Protein AF-A0A7S1ZBM8-F1 (afdb_monomer_lite)

pLDDT: mean 71.25, std 22.81, range [32.31, 97.19]

Structure (mmCIF, N/CA/C/O backbone):
data_AF-A0A7S1ZBM8-F1
#
_entry.id   AF-A0A7S1ZBM8-F1
#
loop_
_atom_site.group_PDB
_atom_site.id
_atom_site.type_symbol
_atom_site.label_atom_id
_atom_site.label_alt_id
_atom_site.label_comp_id
_atom_site.label_asym_id
_atom_site.label_entity_id
_atom_site.label_seq_id
_atom_site.pdbx_PDB_ins_code
_atom_site.Cartn_x
_atom_site.Cartn_y
_atom_site.Cartn_z
_atom_site.occupancy
_atom_site.B_iso_or_equiv
_atom_site.auth_seq_id
_atom_site.auth_comp_id
_atom_site.auth_asym_id
_atom_site.auth_atom_id
_atom_site.pdbx_PDB_model_num
ATOM 1 N N . ARG A 1 1 ? -16.398 5.138 -20.974 1.00 40.25 1 ARG A N 1
ATOM 2 C CA . ARG A 1 1 ? -16.096 3.691 -20.860 1.00 40.25 1 ARG A CA 1
ATOM 3 C C . ARG A 1 1 ? -16.376 3.268 -19.418 1.00 40.25 1 ARG A C 1
ATOM 5 O O . ARG A 1 1 ? -15.760 3.793 -18.511 1.00 40.25 1 ARG A O 1
ATOM 12 N N . ASN A 1 2 ? -17.430 2.465 -19.265 1.00 33.72 2 ASN A N 1
ATOM 13 C CA . ASN A 1 2 ? -17.867 1.614 -18.148 1.00 33.72 2 ASN A CA 1
ATOM 14 C C . ASN A 1 2 ? -17.398 1.908 -16.696 1.00 33.72 2 ASN A C 1
ATOM 16 O O . ASN A 1 2 ? -16.473 1.285 -16.193 1.00 33.72 2 ASN A O 1
ATOM 20 N N . ILE A 1 3 ? -18.123 2.779 -15.982 1.00 42.00 3 ILE A N 1
ATOM 21 C CA . ILE A 1 3 ? -17.954 3.037 -14.531 1.00 42.00 3 ILE A CA 1
ATOM 22 C C . ILE A 1 3 ? -18.586 1.911 -13.678 1.00 42.00 3 ILE A C 1
ATOM 24 O O . ILE A 1 3 ? -18.218 1.698 -12.527 1.00 42.00 3 ILE A O 1
ATOM 28 N N . ARG A 1 4 ? -19.504 1.122 -14.256 1.00 39.00 4 ARG A N 1
ATOM 29 C CA . ARG A 1 4 ? -20.218 0.040 -13.553 1.00 39.00 4 ARG A CA 1
ATOM 30 C C . ARG A 1 4 ? -19.369 -1.208 -13.314 1.00 39.00 4 ARG A C 1
ATOM 32 O O . ARG A 1 4 ? -19.665 -1.970 -12.401 1.00 39.00 4 ARG A O 1
ATOM 39 N N . SER A 1 5 ? -18.298 -1.399 -14.082 1.00 37.41 5 SER A N 1
ATOM 40 C CA . SER A 1 5 ? -17.426 -2.569 -13.944 1.00 37.41 5 SER A CA 1
ATOM 41 C C . SER A 1 5 ? -16.569 -2.530 -12.675 1.00 37.41 5 SER A C 1
ATOM 43 O O . SER A 1 5 ? -16.269 -3.587 -12.136 1.00 37.41 5 SER A O 1
ATOM 45 N N . GLN A 1 6 ? -16.251 -1.344 -12.139 1.00 40.25 6 GLN A N 1
ATOM 46 C CA . GLN A 1 6 ? -15.457 -1.238 -10.906 1.00 40.25 6 GLN A CA 1
ATOM 47 C C . GLN A 1 6 ? -16.274 -1.439 -9.623 1.00 40.25 6 GLN A C 1
ATOM 49 O O . GLN A 1 6 ? -15.705 -1.734 -8.579 1.00 40.25 6 GLN A O 1
ATOM 54 N N . GLN A 1 7 ? -17.607 -1.335 -9.679 1.00 37.84 7 GLN A N 1
ATOM 55 C CA . GLN A 1 7 ? -18.449 -1.646 -8.518 1.00 37.84 7 GLN A CA 1
ATOM 56 C C . GLN A 1 7 ? -18.647 -3.158 -8.332 1.00 37.84 7 GLN A C 1
ATOM 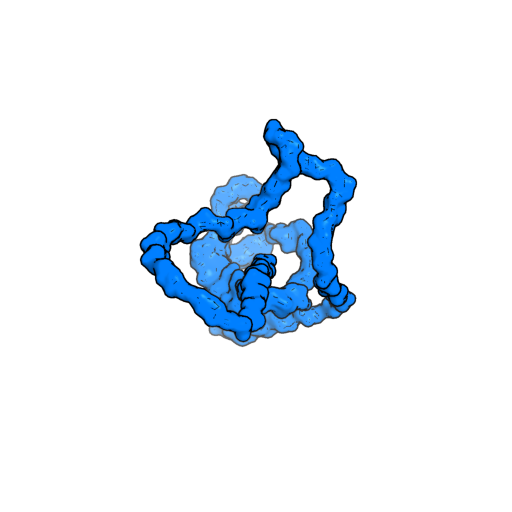58 O O . GLN A 1 7 ? -18.780 -3.617 -7.199 1.00 37.84 7 GLN A O 1
ATOM 63 N N . ILE A 1 8 ? -18.615 -3.947 -9.410 1.00 40.06 8 ILE A N 1
ATOM 64 C CA . ILE A 1 8 ? -18.881 -5.395 -9.345 1.00 40.06 8 ILE A CA 1
ATOM 65 C C . ILE A 1 8 ? -17.719 -6.153 -8.678 1.00 40.06 8 ILE A C 1
ATOM 67 O O . ILE A 1 8 ? -17.947 -7.125 -7.964 1.00 40.06 8 ILE A O 1
ATOM 71 N N . GLU A 1 9 ? -16.489 -5.649 -8.790 1.00 39.44 9 GLU A N 1
ATOM 72 C CA . GLU A 1 9 ? -15.304 -6.256 -8.165 1.00 39.44 9 GLU A CA 1
ATOM 73 C C . GLU A 1 9 ? -15.275 -6.103 -6.630 1.00 39.44 9 GLU A C 1
ATOM 75 O O . GLU A 1 9 ? -14.598 -6.854 -5.930 1.00 39.44 9 GLU A O 1
ATOM 80 N N . THR A 1 10 ? -16.057 -5.168 -6.078 1.00 44.53 10 THR A N 1
ATOM 81 C CA . THR A 1 10 ? -16.043 -4.859 -4.637 1.00 44.53 10 THR A CA 1
ATOM 82 C C . THR A 1 10 ? -16.886 -5.807 -3.777 1.00 44.53 10 THR A C 1
ATOM 84 O O . THR A 1 10 ? -16.717 -5.830 -2.557 1.00 44.53 10 THR A O 1
ATOM 87 N N . LEU A 1 11 ? -17.776 -6.610 -4.377 1.00 38.16 11 LEU A N 1
ATOM 88 C CA . LEU A 1 11 ? -18.693 -7.492 -3.636 1.00 38.16 11 LEU A CA 1
ATOM 89 C C . LEU A 1 11 ? -18.263 -8.968 -3.592 1.00 38.16 11 LEU A C 1
ATOM 91 O O . LEU A 1 11 ? -18.697 -9.694 -2.697 1.00 38.16 11 LEU A O 1
ATOM 95 N N . GLU A 1 12 ? -17.384 -9.418 -4.489 1.00 38.22 12 GLU A N 1
ATOM 96 C CA . GLU A 1 12 ? -16.974 -10.832 -4.585 1.00 38.22 12 GLU A CA 1
ATOM 97 C C . GLU A 1 12 ? -15.821 -11.219 -3.633 1.00 38.22 12 GLU A C 1
ATOM 99 O O . GLU A 1 12 ? -15.630 -12.400 -3.351 1.00 38.22 12 GLU A O 1
ATOM 104 N N . MET A 1 13 ? -15.097 -10.266 -3.026 1.00 39.00 13 MET A N 1
ATOM 105 C CA . MET A 1 13 ? -14.024 -10.589 -2.060 1.00 39.00 13 MET A CA 1
ATOM 106 C C . MET A 1 13 ? -14.524 -11.044 -0.671 1.00 39.00 13 MET A C 1
ATOM 108 O O . MET A 1 13 ? -13.717 -11.425 0.174 1.00 39.00 13 MET A O 1
ATOM 112 N N . ILE A 1 14 ? -15.838 -11.040 -0.408 1.00 44.59 14 ILE A N 1
ATOM 113 C CA . ILE A 1 14 ? -16.412 -11.201 0.947 1.00 44.59 14 ILE A CA 1
ATOM 114 C C . ILE A 1 14 ? -17.200 -12.513 1.084 1.00 44.59 14 ILE A C 1
ATOM 116 O O . ILE A 1 14 ? -18.287 -12.574 1.661 1.00 44.59 14 ILE A O 1
ATOM 120 N N . ARG A 1 15 ? -16.666 -13.619 0.564 1.00 46.91 15 ARG A N 1
ATOM 121 C CA . ARG A 1 15 ? -17.220 -14.949 0.849 1.00 46.91 15 ARG A CA 1
ATOM 122 C C . ARG A 1 15 ? -16.123 -15.932 1.217 1.00 46.91 15 ARG A C 1
ATOM 124 O O . ARG A 1 15 ? -15.537 -16.567 0.351 1.00 46.91 15 ARG A O 1
ATOM 131 N N . ARG A 1 16 ? -15.954 -16.137 2.527 1.00 42.66 16 ARG A N 1
ATOM 132 C CA . ARG A 1 16 ? -16.158 -17.433 3.207 1.00 42.66 16 ARG A CA 1
ATOM 133 C C . ARG A 1 16 ? -15.885 -17.282 4.707 1.00 42.66 16 ARG A C 1
ATOM 135 O O . ARG A 1 16 ? -14.848 -16.788 5.127 1.00 42.66 16 ARG A O 1
ATOM 142 N N . ARG A 1 17 ? -16.889 -17.686 5.490 1.00 42.53 17 ARG A N 1
ATOM 143 C CA . ARG A 1 17 ? -16.932 -17.717 6.959 1.00 42.53 17 ARG A CA 1
ATOM 144 C C . ARG A 1 17 ? -15.781 -18.536 7.550 1.00 42.53 17 ARG A C 1
ATOM 146 O O . ARG A 1 17 ? -15.602 -19.675 7.138 1.00 42.53 17 ARG A O 1
ATOM 153 N N . THR A 1 18 ? -15.229 -18.053 8.659 1.00 39.56 18 THR A N 1
ATOM 154 C CA . THR A 1 18 ? -15.148 -18.824 9.911 1.00 39.56 18 THR A CA 1
ATOM 155 C C . THR A 1 18 ? -15.491 -17.895 11.077 1.00 39.56 18 THR A C 1
ATOM 157 O O . THR A 1 18 ? -15.139 -16.719 11.097 1.00 39.56 18 THR A O 1
ATOM 160 N N . SER A 1 19 ? -16.295 -18.397 12.005 1.00 40.78 19 SER A N 1
ATOM 161 C CA . SER A 1 19 ? -16.792 -17.681 13.177 1.00 40.78 19 SER A CA 1
ATOM 162 C C . SER A 1 19 ? -15.825 -17.839 14.346 1.00 40.78 19 SER A C 1
ATOM 164 O O . SER A 1 19 ? -15.616 -18.960 14.797 1.00 40.78 19 SER A O 1
ATOM 166 N N . PHE A 1 20 ? -15.318 -16.729 14.884 1.00 36.50 20 PHE A N 1
ATOM 167 C CA . PHE A 1 20 ? -14.751 -16.678 16.231 1.00 36.50 20 PHE A CA 1
ATOM 168 C C . PHE A 1 20 ? -15.327 -15.471 16.972 1.00 36.50 20 PHE A C 1
ATOM 170 O O . PHE A 1 20 ? -15.165 -14.323 16.563 1.00 36.50 20 PHE A O 1
ATOM 177 N N . THR A 1 21 ? -16.054 -15.743 18.052 1.00 38.72 21 THR A N 1
ATOM 178 C CA . THR A 1 21 ? -16.521 -14.742 19.010 1.00 38.72 21 THR A CA 1
ATOM 179 C C . THR A 1 21 ? -15.393 -14.462 19.998 1.00 38.72 21 THR A C 1
ATOM 181 O O . THR A 1 21 ? -15.035 -15.337 20.783 1.00 38.72 21 THR A O 1
ATOM 184 N N . CYS A 1 22 ? -14.831 -13.255 19.980 1.00 33.88 22 CYS A N 1
ATOM 185 C CA . CYS A 1 22 ? -13.862 -12.823 20.985 1.00 33.88 22 CYS A CA 1
ATOM 186 C C . CYS A 1 22 ? -14.614 -12.151 22.139 1.00 33.88 22 CYS A C 1
ATOM 188 O O . CYS A 1 22 ? -15.076 -11.017 22.015 1.00 33.88 22 CYS A O 1
ATOM 190 N N . SER A 1 23 ? -14.755 -12.852 23.263 1.00 34.31 23 SER A N 1
ATOM 191 C CA . SER A 1 23 ? -15.254 -12.275 24.509 1.00 34.31 23 SER A CA 1
ATOM 192 C C . SER A 1 23 ? -14.231 -11.284 25.065 1.00 34.31 23 SER A C 1
ATOM 194 O O . SER A 1 23 ? -13.074 -11.633 25.308 1.00 34.31 23 SER A O 1
ATOM 196 N N . MET A 1 24 ? -14.657 -10.040 25.276 1.00 37.78 24 MET A N 1
ATOM 197 C CA . MET A 1 24 ? -13.867 -9.001 25.933 1.00 37.78 24 MET A CA 1
ATOM 198 C C . MET A 1 24 ? -13.765 -9.294 27.434 1.00 37.78 24 MET A C 1
ATOM 200 O O . MET A 1 24 ? -14.567 -8.811 28.229 1.00 37.78 24 MET A O 1
ATOM 204 N N . SER A 1 25 ? -12.777 -10.095 27.827 1.00 38.81 25 SER A N 1
ATOM 205 C CA . SER A 1 25 ? -12.415 -10.265 29.235 1.00 38.81 25 SER A CA 1
ATOM 206 C C . SER A 1 25 ? -11.546 -9.088 29.680 1.00 38.81 25 SER A C 1
ATOM 208 O O . SER A 1 25 ? -10.509 -8.803 29.077 1.00 38.81 25 SER A O 1
ATOM 210 N N . SER A 1 26 ? -11.973 -8.401 30.741 1.00 43.03 26 SER A N 1
ATOM 211 C CA . SER A 1 26 ? -11.219 -7.351 31.430 1.00 43.03 26 SER A CA 1
ATOM 212 C C . SER A 1 26 ? -9.802 -7.832 31.746 1.00 43.03 26 SER A C 1
ATOM 214 O O . SER A 1 26 ? -9.606 -8.719 32.575 1.00 43.03 26 SER A O 1
ATOM 216 N N . ARG A 1 27 ? -8.807 -7.261 31.063 1.00 46.72 27 ARG A N 1
ATOM 217 C CA . ARG A 1 27 ? -7.397 -7.609 31.246 1.00 46.72 27 ARG A CA 1
ATOM 218 C C . ARG A 1 27 ? -6.913 -7.096 32.604 1.00 46.72 27 ARG A C 1
ATOM 220 O O . ARG A 1 27 ? -6.563 -5.926 32.733 1.00 46.72 27 ARG A O 1
ATOM 227 N N . SER A 1 28 ? -6.853 -7.976 33.601 1.00 50.84 28 SER A N 1
ATOM 228 C CA . SER A 1 28 ? -5.773 -7.881 34.585 1.00 50.84 28 SER A CA 1
ATOM 229 C C . SER A 1 28 ? -4.457 -8.077 33.828 1.00 50.84 28 SER A C 1
ATOM 231 O O . SER A 1 28 ? -4.397 -8.899 32.910 1.00 50.84 28 SER A O 1
ATOM 233 N N . SER A 1 29 ? -3.437 -7.277 34.139 1.00 60.59 29 SER A N 1
ATOM 234 C CA . SER A 1 29 ? -2.110 -7.386 33.525 1.00 60.59 29 SER A CA 1
ATOM 235 C C . SER A 1 29 ? -1.608 -8.827 33.664 1.00 60.59 29 SER A C 1
ATOM 237 O O . SER A 1 29 ? -1.342 -9.279 34.771 1.00 60.59 29 SER A O 1
ATOM 239 N N . ALA A 1 30 ? -1.496 -9.556 32.551 1.00 54.88 30 ALA A N 1
ATOM 240 C CA . ALA A 1 30 ? -1.069 -10.960 32.518 1.00 54.88 30 ALA A CA 1
ATOM 241 C C . ALA A 1 30 ? 0.451 -11.139 32.722 1.00 54.88 30 ALA A C 1
ATOM 243 O O . ALA A 1 30 ? 0.999 -12.207 32.461 1.00 54.88 30 ALA A O 1
ATOM 244 N N . TYR A 1 31 ? 1.154 -10.085 33.142 1.00 71.75 31 TYR A N 1
ATOM 245 C CA . TYR A 1 31 ? 2.584 -10.132 33.399 1.00 71.75 31 TYR A CA 1
ATOM 246 C C . TYR A 1 31 ? 2.841 -10.779 34.765 1.00 71.75 31 TYR A C 1
ATOM 248 O O . TYR A 1 31 ? 2.622 -10.159 35.801 1.00 71.75 31 TYR A O 1
ATOM 256 N N . ALA A 1 32 ? 3.302 -12.031 34.751 1.00 76.31 32 ALA A N 1
ATOM 257 C CA . ALA A 1 32 ? 3.668 -12.803 35.943 1.00 76.31 32 ALA A CA 1
ATOM 258 C C . ALA A 1 32 ? 5.148 -12.630 36.357 1.00 76.31 32 ALA A C 1
ATOM 260 O O . ALA A 1 32 ? 5.663 -13.402 37.160 1.00 76.31 32 ALA A O 1
ATOM 261 N N . GLY A 1 33 ? 5.852 -11.657 35.769 1.00 78.00 33 GLY A N 1
ATOM 262 C CA . GLY A 1 33 ? 7.247 -11.357 36.089 1.00 78.00 33 GLY A CA 1
ATOM 263 C C . GLY A 1 33 ? 7.401 -10.371 37.256 1.00 78.00 33 GLY A C 1
ATOM 264 O O . GLY A 1 33 ? 6.414 -9.796 37.720 1.00 78.00 33 GLY A O 1
ATOM 265 N N . PRO A 1 34 ? 8.640 -10.135 37.721 1.00 79.88 34 PRO A N 1
ATOM 266 C CA . PRO A 1 34 ? 8.916 -9.192 38.800 1.00 79.88 34 PRO A CA 1
ATOM 267 C C . PRO A 1 34 ? 8.503 -7.770 38.408 1.00 79.88 34 PRO A C 1
ATOM 269 O O . PRO A 1 34 ? 8.743 -7.329 37.281 1.00 79.88 34 PRO A O 1
ATOM 272 N N . THR A 1 35 ? 7.879 -7.053 39.343 1.00 82.00 35 THR A N 1
ATOM 273 C CA . THR A 1 35 ? 7.405 -5.681 39.140 1.00 82.00 35 THR A CA 1
ATOM 274 C C . THR A 1 35 ? 8.574 -4.775 38.748 1.00 82.00 35 THR A C 1
ATOM 276 O O . THR A 1 35 ? 9.532 -4.679 39.516 1.00 82.00 35 THR A O 1
ATOM 279 N N . PRO A 1 36 ? 8.530 -4.098 37.586 1.00 82.69 36 PRO A N 1
ATOM 280 C CA . PRO A 1 36 ? 9.620 -3.223 37.185 1.00 82.69 36 PRO A CA 1
ATOM 281 C C . PRO A 1 36 ? 9.705 -2.028 38.142 1.00 82.69 36 PRO A C 1
ATOM 283 O O . PRO A 1 36 ? 8.707 -1.341 38.384 1.00 82.69 36 PRO A O 1
ATOM 286 N N . LEU A 1 37 ? 10.897 -1.801 38.692 1.00 88.00 37 LEU A N 1
ATOM 287 C CA . LEU A 1 37 ? 11.191 -0.712 39.622 1.00 88.00 37 LEU A CA 1
ATOM 288 C C . LEU A 1 37 ? 11.872 0.449 38.887 1.00 88.00 37 LEU A C 1
ATOM 290 O O . LEU A 1 37 ? 12.626 0.238 37.935 1.00 88.00 37 LEU A O 1
ATOM 294 N N . GLY A 1 38 ? 11.585 1.674 39.315 1.00 83.19 38 GLY A N 1
ATOM 295 C CA . GLY A 1 38 ? 12.302 2.877 38.915 1.00 83.19 38 GLY A CA 1
ATOM 296 C C . GLY A 1 38 ? 13.638 3.022 39.643 1.00 83.19 38 GLY A C 1
ATOM 297 O O . GLY A 1 38 ? 14.005 2.209 40.491 1.00 83.19 38 GLY A O 1
ATOM 298 N N . LEU A 1 39 ? 14.372 4.088 39.316 1.00 84.56 39 LEU A N 1
ATOM 299 C CA . LEU A 1 39 ? 15.657 4.425 39.951 1.00 84.56 39 LEU A CA 1
ATOM 300 C C . LEU A 1 39 ? 15.522 4.729 41.452 1.00 84.56 39 LEU A C 1
ATOM 302 O O . LEU A 1 39 ? 16.478 4.599 42.206 1.00 84.56 39 LEU A O 1
ATOM 306 N N . ASP A 1 40 ? 14.325 5.115 41.875 1.00 87.81 40 ASP A N 1
ATOM 307 C CA . ASP A 1 40 ? 13.902 5.326 43.256 1.00 87.81 40 ASP A CA 1
ATOM 308 C C . ASP A 1 40 ? 13.548 4.018 43.990 1.00 87.81 40 ASP A C 1
ATOM 310 O O . ASP A 1 40 ? 13.162 4.049 45.156 1.00 87.81 40 ASP A O 1
ATOM 314 N N . GLY A 1 41 ? 13.656 2.862 43.323 1.00 85.50 41 GLY A N 1
ATOM 315 C CA . GLY A 1 41 ? 13.283 1.561 43.880 1.00 85.50 41 GLY A CA 1
ATOM 316 C C . GLY A 1 41 ? 11.771 1.355 44.008 1.00 85.50 41 GLY A C 1
ATOM 317 O O . GLY A 1 41 ? 11.337 0.340 44.552 1.00 85.50 41 GLY A O 1
ATOM 318 N N . LEU A 1 42 ? 10.955 2.286 43.504 1.00 83.94 42 LEU A N 1
ATOM 319 C CA . LEU A 1 42 ? 9.498 2.196 43.543 1.00 83.94 42 LEU A CA 1
ATOM 320 C C . LEU A 1 42 ? 8.951 1.595 42.241 1.00 83.94 42 LEU A C 1
ATOM 322 O O . LEU A 1 42 ? 9.548 1.780 41.182 1.00 83.94 42 LEU A O 1
ATOM 326 N N . PRO A 1 43 ? 7.802 0.896 42.267 1.00 85.81 43 PRO A N 1
ATOM 327 C CA . PRO A 1 43 ? 7.170 0.390 41.053 1.00 85.81 43 PRO A CA 1
ATOM 328 C C . PRO A 1 43 ? 6.952 1.491 40.011 1.00 85.81 43 PRO A C 1
ATOM 330 O O . PRO A 1 43 ? 6.365 2.536 40.317 1.00 85.81 43 PRO A O 1
ATOM 333 N N . LEU A 1 44 ? 7.371 1.241 38.767 1.00 83.19 44 LEU A N 1
ATOM 334 C CA . LEU A 1 44 ? 7.154 2.178 37.667 1.00 83.19 44 LEU A CA 1
ATOM 335 C C . LEU A 1 44 ? 5.656 2.461 37.509 1.00 83.19 44 LEU A C 1
ATOM 337 O O . LEU A 1 44 ? 4.844 1.566 37.255 1.00 83.19 44 LEU A O 1
ATOM 341 N N . ARG A 1 45 ? 5.276 3.735 37.630 1.00 70.75 45 ARG A N 1
ATOM 342 C CA . ARG A 1 45 ? 3.908 4.168 37.336 1.00 70.75 45 ARG A CA 1
ATOM 343 C C . ARG A 1 45 ? 3.661 4.045 35.840 1.00 70.75 45 ARG A C 1
ATOM 345 O O . ARG A 1 45 ? 4.430 4.557 35.033 1.00 70.75 45 ARG A O 1
ATOM 352 N N . SER A 1 46 ? 2.553 3.409 35.464 1.00 68.44 46 SER A N 1
ATOM 353 C CA . SER A 1 46 ? 2.154 3.369 34.057 1.00 68.44 46 SER A CA 1
ATOM 354 C C . SER A 1 46 ? 1.945 4.795 33.532 1.00 68.44 46 SER A C 1
ATOM 356 O O . SER A 1 46 ? 1.189 5.581 34.112 1.00 68.44 46 SER A O 1
ATOM 358 N N . CYS A 1 47 ? 2.578 5.119 32.406 1.00 62.47 47 CYS A N 1
ATOM 359 C CA . CYS A 1 47 ? 2.401 6.389 31.695 1.00 62.47 47 CYS A CA 1
ATOM 360 C C . CYS A 1 47 ? 0.953 6.613 31.216 1.00 62.47 47 CYS A C 1
ATOM 362 O O . CYS A 1 47 ? 0.552 7.738 30.935 1.00 62.47 47 CYS A O 1
ATOM 364 N N . LEU A 1 48 ? 0.140 5.554 31.193 1.00 59.09 48 LEU A N 1
ATOM 365 C CA . LEU A 1 48 ? -1.286 5.602 30.874 1.00 59.09 48 LEU A CA 1
ATOM 366 C C . LEU A 1 48 ? -2.151 6.121 32.039 1.00 59.09 48 LEU A C 1
ATOM 368 O O . LEU A 1 48 ? -3.302 6.486 31.822 1.00 59.09 48 LEU A O 1
ATOM 372 N N . SER A 1 49 ? -1.620 6.189 33.266 1.00 56.12 49 SER A N 1
ATOM 373 C CA . SER A 1 49 ? -2.398 6.555 34.463 1.00 56.12 49 SER A CA 1
ATOM 374 C C . SER A 1 49 ? -2.437 8.055 34.793 1.00 56.12 49 SER A C 1
ATOM 376 O O . SER A 1 49 ? -3.206 8.465 35.662 1.00 56.12 49 SER A O 1
ATOM 378 N N . SER A 1 50 ? -1.647 8.897 34.120 1.00 50.59 50 SER A N 1
ATOM 379 C CA . SER A 1 50 ? -1.366 10.271 34.569 1.00 50.59 50 SER A CA 1
ATOM 380 C C . SER A 1 50 ? -1.774 11.373 33.583 1.00 50.59 50 SER A C 1
ATOM 382 O O . SER A 1 50 ? -1.011 12.304 33.352 1.00 50.59 50 SER A O 1
ATOM 384 N N . PHE A 1 51 ? -2.998 11.330 33.043 1.00 47.22 51 PHE A N 1
ATOM 385 C CA . PHE A 1 51 ? -3.562 12.456 32.268 1.00 47.22 51 PHE A CA 1
ATOM 386 C C . PHE A 1 51 ? -4.527 13.358 33.062 1.00 47.22 51 PHE A C 1
ATOM 388 O O . PHE A 1 51 ? -5.441 13.961 32.506 1.00 47.22 51 PHE A O 1
ATOM 395 N N . GLN A 1 52 ? -4.349 13.482 34.379 1.00 52.97 52 GLN A N 1
ATOM 396 C CA . GLN A 1 52 ? -5.085 14.465 35.180 1.00 52.97 52 GLN A CA 1
ATOM 397 C C . GLN A 1 52 ? -4.166 15.149 36.189 1.00 52.97 52 GLN A C 1
ATOM 399 O O . GLN A 1 52 ? -3.933 14.614 37.268 1.00 52.97 52 GLN A O 1
ATOM 404 N N . ARG A 1 53 ? -3.693 16.354 35.839 1.00 47.91 53 ARG A N 1
ATOM 405 C CA . ARG A 1 53 ? -3.728 17.564 36.691 1.00 47.91 53 ARG A CA 1
ATOM 406 C C . ARG A 1 53 ? -2.975 18.724 36.029 1.00 47.91 53 ARG A C 1
ATOM 408 O O . ARG A 1 53 ? -1.802 18.947 36.291 1.00 47.91 53 ARG A O 1
ATOM 415 N N . ARG A 1 54 ? -3.699 19.524 35.243 1.00 44.00 54 ARG A N 1
ATOM 416 C CA . ARG A 1 54 ? -3.528 20.986 35.206 1.00 44.00 54 ARG A CA 1
ATOM 417 C C . ARG A 1 54 ? -4.903 21.632 35.031 1.00 44.00 54 ARG A C 1
ATOM 419 O O . ARG A 1 54 ? -5.368 21.845 33.920 1.00 44.00 54 ARG A O 1
ATOM 426 N N . ARG A 1 55 ? -5.571 21.909 36.150 1.00 38.78 55 ARG A N 1
ATOM 427 C CA . ARG A 1 55 ? -6.553 22.993 36.248 1.00 38.78 55 ARG A CA 1
ATOM 428 C C . ARG A 1 55 ? -6.135 23.827 37.450 1.00 38.78 55 ARG A C 1
ATOM 430 O O . ARG A 1 55 ? -6.089 23.316 38.563 1.00 38.78 55 ARG A O 1
ATOM 437 N N . SER A 1 56 ? -5.714 25.048 37.161 1.00 43.66 56 SER A N 1
ATOM 438 C CA . SER A 1 56 ? -5.268 26.050 38.119 1.00 43.66 56 SER A CA 1
ATOM 439 C C . SER A 1 56 ? -6.402 26.405 39.086 1.00 43.66 56 SER A C 1
ATOM 441 O O . SER A 1 56 ? -7.550 26.533 38.664 1.00 43.66 56 SER A O 1
ATOM 443 N N . ASN A 1 57 ? -6.068 26.548 40.370 1.00 39.84 57 ASN A N 1
ATOM 444 C CA . ASN A 1 57 ? -6.950 27.055 41.420 1.00 39.84 57 ASN A CA 1
ATOM 445 C C . ASN A 1 57 ? -7.378 28.494 41.095 1.00 39.84 57 ASN A C 1
ATOM 447 O O . ASN A 1 57 ? -6.521 29.367 40.982 1.00 39.84 57 ASN A O 1
ATOM 451 N N . SER A 1 58 ? -8.682 28.760 41.034 1.00 42.91 58 SER A N 1
ATOM 452 C CA . SER A 1 58 ? -9.221 30.087 41.333 1.00 42.91 58 SER A CA 1
ATOM 453 C C . SER A 1 58 ? -9.774 30.042 42.752 1.00 42.91 58 SER A C 1
ATOM 455 O O . SER A 1 58 ? -10.795 29.406 43.015 1.00 42.91 58 SER A O 1
ATOM 457 N N . SER A 1 59 ? -9.049 30.670 43.670 1.00 48.41 59 SER A N 1
ATOM 458 C CA . SER A 1 59 ? -9.473 30.898 45.043 1.00 48.41 59 SER A CA 1
ATOM 459 C C . SER A 1 59 ? -10.716 31.787 45.052 1.00 48.41 59 SER A C 1
ATOM 461 O O . SER A 1 59 ? -10.656 32.925 44.597 1.00 48.41 59 SER A O 1
ATOM 463 N N . PHE A 1 60 ? -11.818 31.297 45.607 1.00 32.31 60 PHE A N 1
ATOM 464 C CA . PHE A 1 60 ? -12.841 32.164 46.178 1.00 32.31 60 PHE A CA 1
ATOM 465 C C . PHE A 1 60 ? -13.326 31.544 47.485 1.00 32.31 60 PHE A C 1
ATOM 467 O O . PHE A 1 60 ? -13.810 30.414 47.526 1.00 32.31 60 PHE A O 1
ATOM 474 N N . SER A 1 61 ? -13.097 32.284 48.560 1.00 41.22 61 SER A N 1
ATOM 475 C CA . SER A 1 61 ? -13.511 32.000 49.924 1.00 41.22 61 SER A CA 1
ATOM 476 C C . SER A 1 61 ? -14.873 32.628 50.196 1.00 41.22 61 SER A C 1
ATOM 478 O O . SER A 1 61 ? -15.033 33.825 49.967 1.00 41.22 61 SER A O 1
ATOM 480 N N . SER A 1 62 ? -15.786 31.894 50.824 1.00 34.09 62 SER A N 1
ATOM 481 C CA . SER A 1 62 ? -16.779 32.510 51.707 1.00 34.09 62 SER A CA 1
ATOM 482 C C . SER A 1 62 ? -17.243 31.520 52.774 1.00 34.09 62 SER A C 1
ATOM 484 O O . SER A 1 62 ? -17.466 30.343 52.500 1.00 34.09 62 SER A O 1
ATOM 486 N N . LEU A 1 63 ? -17.311 32.035 53.998 1.00 40.00 63 LEU A N 1
ATOM 487 C CA . LEU A 1 63 ? -17.572 31.361 55.265 1.00 40.00 63 LEU A CA 1
ATOM 488 C C . LEU A 1 63 ? -19.063 31.049 55.506 1.00 40.00 63 LEU A C 1
ATOM 490 O O . LEU A 1 63 ? -19.926 31.776 55.032 1.00 40.00 63 LEU A O 1
ATOM 494 N N . ALA A 1 64 ? -19.268 30.053 56.381 1.00 37.59 64 ALA A N 1
ATOM 495 C CA . ALA A 1 64 ? -20.366 29.847 57.342 1.00 37.59 64 ALA A CA 1
ATOM 496 C C . ALA A 1 64 ? -21.793 29.535 56.833 1.00 37.59 64 ALA A C 1
ATOM 498 O O . ALA A 1 64 ? -22.436 30.357 56.197 1.00 37.59 64 ALA A O 1
ATOM 499 N N . SER A 1 65 ? -22.370 28.404 57.265 1.00 34.03 6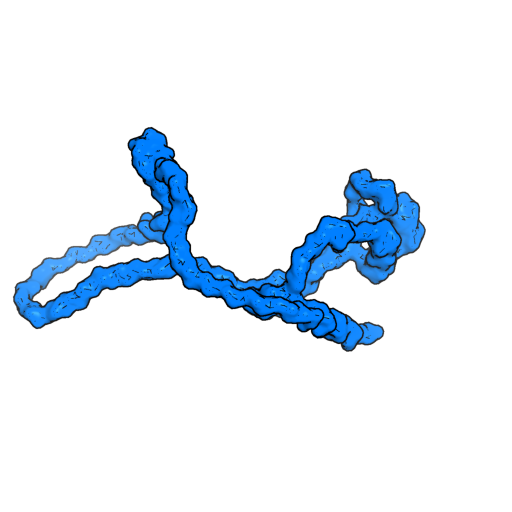5 SER A N 1
ATOM 500 C CA . SER A 1 65 ? -23.242 28.340 58.457 1.00 34.03 65 SER A CA 1
ATOM 501 C C . SER A 1 65 ? -23.779 26.914 58.695 1.00 34.03 65 SER A C 1
ATOM 503 O O . SER A 1 65 ? -23.667 26.037 57.843 1.00 34.03 65 SER A O 1
ATOM 505 N N . SER A 1 66 ? -24.287 26.719 59.906 1.00 41.88 66 SER A N 1
ATOM 506 C CA . SER A 1 66 ? -24.628 25.500 60.641 1.00 41.88 66 SER A CA 1
ATOM 507 C C . SER A 1 66 ? -25.803 24.664 60.112 1.00 41.88 66 SER A C 1
ATOM 509 O O . SER A 1 66 ? -26.695 25.194 59.467 1.00 41.88 66 SER A O 1
ATOM 511 N N . ALA A 1 67 ? -25.778 23.385 60.524 1.00 48.59 67 ALA A N 1
ATOM 512 C CA . ALA A 1 67 ? -26.877 22.436 60.760 1.00 48.59 67 ALA A CA 1
ATOM 513 C C . ALA A 1 67 ? -28.011 22.349 59.722 1.00 48.59 67 ALA A C 1
ATOM 515 O O . ALA A 1 67 ? -28.799 23.267 59.570 1.00 48.59 67 ALA A O 1
ATOM 516 N N . GLU A 1 68 ? -28.125 21.197 59.061 1.00 35.44 68 GLU A N 1
ATOM 517 C CA . GLU A 1 68 ? -29.267 20.274 59.152 1.00 35.44 68 GLU A CA 1
ATOM 518 C C . GLU A 1 68 ? -29.020 19.081 58.206 1.00 35.44 68 GLU A C 1
ATOM 520 O O . GLU A 1 68 ? -28.193 19.110 57.292 1.00 35.44 68 GLU A O 1
ATOM 525 N N . HIS A 1 69 ? -29.698 17.989 58.522 1.00 48.44 69 HIS A N 1
ATOM 526 C CA . HIS A 1 69 ? -29.550 16.646 57.986 1.00 48.44 69 HIS A CA 1
ATOM 527 C C . HIS A 1 69 ? -29.975 16.533 56.512 1.00 48.44 69 HIS A C 1
ATOM 529 O O . HIS A 1 69 ? -31.158 16.451 56.224 1.00 48.44 69 HIS A O 1
ATOM 535 N N . GLU A 1 70 ? -29.031 16.409 55.581 1.00 38.47 70 GLU A N 1
ATOM 536 C CA . GLU A 1 70 ? -29.319 15.911 54.234 1.00 38.47 70 GLU A CA 1
ATOM 537 C C . GLU A 1 70 ? -28.211 14.945 53.829 1.00 38.47 70 GLU A C 1
ATOM 539 O O . GLU A 1 70 ? -27.015 15.225 53.946 1.00 38.47 70 GLU A O 1
ATOM 544 N N . LYS A 1 71 ? -28.648 13.758 53.415 1.00 41.91 71 LYS A N 1
ATOM 545 C CA . LYS A 1 71 ? -27.854 12.617 52.977 1.00 41.91 71 LYS A CA 1
ATOM 546 C C . LYS A 1 71 ? -26.867 13.100 51.920 1.00 41.91 71 LYS A C 1
ATOM 548 O O . LYS A 1 71 ? -27.222 13.221 50.753 1.00 41.91 71 LYS A O 1
ATOM 553 N N . GLY A 1 72 ? -25.646 13.407 52.356 1.00 34.78 72 GLY A N 1
ATOM 554 C CA . GLY A 1 72 ? -24.580 13.846 51.476 1.00 34.78 72 GLY A CA 1
ATOM 555 C C . GLY A 1 72 ? -24.439 12.805 50.387 1.00 34.78 72 GLY A C 1
ATOM 556 O O . GLY A 1 72 ? -24.019 11.679 50.666 1.00 34.78 72 GLY A O 1
ATOM 557 N N . ASP A 1 73 ? -24.838 13.176 49.170 1.00 43.44 73 ASP A N 1
ATOM 558 C CA . ASP A 1 73 ? -24.475 12.443 47.976 1.00 43.44 73 ASP A CA 1
ATOM 559 C C . ASP A 1 73 ? -22.982 12.216 48.105 1.00 43.44 73 ASP A C 1
ATOM 561 O O . ASP A 1 73 ? -22.177 13.156 48.089 1.00 43.44 73 ASP A O 1
ATOM 565 N N . CYS A 1 74 ? -22.616 10.955 48.345 1.00 44.56 74 CYS A N 1
ATOM 566 C CA . CYS A 1 74 ? -21.231 10.584 48.350 1.00 44.56 74 CYS A CA 1
ATOM 567 C C . CYS A 1 74 ? -20.744 11.045 46.986 1.00 44.56 74 CYS A C 1
ATOM 569 O O . CYS A 1 74 ? -21.205 10.562 45.947 1.00 44.56 74 CYS A O 1
ATOM 571 N N . CYS A 1 75 ? -19.840 12.018 46.980 1.00 47.31 75 CYS A N 1
ATOM 572 C CA . CYS A 1 75 ? -19.062 12.366 45.812 1.00 47.31 75 CYS A CA 1
ATOM 573 C C . CYS A 1 75 ? -18.127 11.176 45.557 1.00 47.31 75 CYS A C 1
ATOM 575 O O . CYS A 1 75 ? -16.903 11.259 45.655 1.00 47.31 75 CYS A O 1
ATOM 577 N N . CYS A 1 76 ? -18.714 10.009 45.273 1.00 41.75 76 CYS A N 1
ATOM 578 C CA . CYS A 1 76 ? -18.095 8.945 44.545 1.00 41.75 76 CYS A CA 1
ATOM 579 C C . CYS A 1 76 ? -17.735 9.613 43.230 1.00 41.75 76 CYS A C 1
ATOM 581 O O . CYS A 1 76 ? -18.539 9.742 42.305 1.00 41.75 76 CYS A O 1
ATOM 583 N N . THR A 1 77 ? -16.522 10.149 43.204 1.00 59.00 77 THR A N 1
ATOM 584 C CA . THR A 1 77 ? -15.837 10.551 42.000 1.00 59.00 77 THR A CA 1
ATOM 585 C C . THR A 1 77 ? -15.866 9.302 41.134 1.00 59.00 77 THR A C 1
ATOM 587 O O . THR A 1 77 ? -15.052 8.393 41.299 1.00 59.00 77 THR A O 1
ATOM 590 N N . ARG A 1 78 ? -16.900 9.172 40.288 1.00 62.41 78 ARG A N 1
ATOM 591 C CA . ARG A 1 78 ? -16.999 8.102 39.302 1.00 62.41 78 ARG A CA 1
ATOM 592 C C . ARG A 1 78 ? -15.764 8.308 38.459 1.00 62.41 78 ARG A C 1
ATOM 594 O O . ARG A 1 78 ? -15.747 9.191 37.602 1.00 62.41 78 ARG A O 1
ATOM 601 N N . LYS A 1 79 ? -14.703 7.564 38.782 1.00 68.56 79 LYS A N 1
ATOM 602 C CA . LYS A 1 79 ? -13.460 7.552 38.028 1.00 68.56 79 LYS A CA 1
ATOM 603 C C . LYS A 1 79 ? -13.911 7.273 36.608 1.00 68.56 79 LYS A C 1
ATOM 605 O O . LYS A 1 79 ? -14.422 6.183 36.339 1.00 68.56 79 LYS A O 1
ATOM 610 N N . ARG A 1 80 ? -13.870 8.295 35.744 1.00 72.69 80 ARG A N 1
ATOM 611 C CA . ARG A 1 80 ? -14.286 8.123 34.356 1.00 72.69 80 ARG A CA 1
ATOM 612 C C . ARG A 1 80 ? -13.391 7.023 33.827 1.00 72.69 80 ARG A C 1
ATOM 614 O O . ARG A 1 80 ? -12.171 7.164 33.857 1.00 72.69 80 ARG A O 1
ATOM 621 N N . LYS A 1 81 ? -14.000 5.896 33.461 1.00 76.94 81 LYS A N 1
ATOM 622 C CA . LYS A 1 81 ? -13.263 4.776 32.894 1.00 76.94 81 LYS A CA 1
ATOM 623 C C . LYS A 1 81 ? -12.592 5.331 31.646 1.00 76.94 81 LYS A C 1
ATOM 625 O O . LYS A 1 81 ? -13.277 5.774 30.730 1.00 76.94 81 LYS A O 1
ATOM 630 N N . GLN A 1 82 ? -11.268 5.407 31.667 1.00 83.19 82 GLN A N 1
ATOM 631 C CA . GLN A 1 82 ? -10.511 5.767 30.484 1.00 83.19 82 GLN A CA 1
ATOM 632 C C . GLN A 1 82 ? -10.703 4.619 29.499 1.00 83.19 82 GLN A C 1
ATOM 634 O O . GLN A 1 82 ? -10.281 3.494 29.760 1.00 83.19 82 GLN A O 1
ATOM 639 N N . SER A 1 83 ? -11.420 4.888 28.416 1.00 87.50 83 SER A N 1
ATOM 640 C CA . SER A 1 83 ? -11.652 3.925 27.349 1.00 87.50 83 SER A CA 1
ATOM 641 C C . SER A 1 83 ? -11.037 4.459 26.070 1.00 87.50 83 SER A C 1
ATOM 643 O O . SER A 1 83 ? -11.315 5.589 25.669 1.00 87.50 83 SER A O 1
ATOM 645 N N . VAL A 1 84 ? -10.226 3.633 25.421 1.00 88.06 84 VAL A N 1
ATOM 646 C CA . VAL A 1 84 ? -9.799 3.865 24.043 1.00 88.06 84 VAL A CA 1
ATOM 647 C C . VAL A 1 84 ? -10.899 3.333 23.132 1.00 88.06 84 VAL A C 1
ATOM 649 O O . VAL A 1 84 ? -11.415 2.239 23.354 1.00 88.06 84 VAL A O 1
ATOM 652 N N . SER A 1 85 ? -11.265 4.117 22.126 1.00 90.06 85 SER A N 1
ATOM 653 C CA . SER A 1 85 ? -12.193 3.706 21.074 1.00 90.06 85 SER A CA 1
ATOM 654 C C . SER A 1 85 ? -11.582 4.038 19.720 1.00 90.06 85 SER A C 1
ATOM 656 O O . SER A 1 85 ? -10.759 4.949 19.617 1.00 90.06 85 SER A O 1
ATOM 658 N N . PHE A 1 86 ? -11.959 3.274 18.703 1.00 92.81 86 PHE A N 1
ATOM 659 C CA . PHE A 1 86 ? -11.508 3.482 17.334 1.00 92.81 86 PHE A CA 1
ATOM 660 C C . PHE A 1 86 ? -12.631 4.136 16.531 1.00 92.81 86 PHE A C 1
ATOM 662 O O . PHE A 1 86 ? -13.797 3.771 16.681 1.00 92.81 86 PHE A O 1
ATOM 669 N N . GLY A 1 87 ? -12.268 5.117 15.704 1.00 92.38 87 GLY A N 1
ATOM 670 C CA . GLY A 1 87 ? -13.181 5.746 14.753 1.00 92.38 87 GLY A CA 1
ATOM 671 C C . GLY A 1 87 ? -13.434 4.874 13.520 1.00 92.38 87 GLY A C 1
ATOM 672 O O . GLY A 1 87 ? -13.102 3.689 13.493 1.00 92.38 87 GLY A O 1
ATOM 673 N N . ALA A 1 88 ? -14.015 5.471 12.480 1.00 95.75 88 ALA A N 1
ATOM 674 C CA . ALA A 1 88 ? -14.149 4.818 11.182 1.00 95.75 88 ALA A CA 1
ATOM 675 C C . ALA A 1 88 ? -12.783 4.653 10.490 1.00 95.75 88 ALA A C 1
ATOM 677 O O . ALA A 1 88 ? -11.857 5.433 10.707 1.00 95.75 88 ALA A O 1
ATOM 678 N N . ILE A 1 89 ? -12.674 3.628 9.648 1.00 96.06 89 ILE A N 1
ATOM 679 C CA . ILE A 1 89 ? -11.511 3.359 8.805 1.00 96.06 89 ILE A CA 1
ATOM 680 C C . ILE A 1 89 ? -11.659 4.148 7.511 1.00 96.06 89 ILE A C 1
ATOM 682 O O . ILE A 1 89 ? -12.645 3.995 6.792 1.00 96.06 89 ILE A O 1
ATOM 686 N N . GLU A 1 90 ? -10.644 4.941 7.202 1.00 96.38 90 GLU A N 1
ATOM 687 C CA . GLU A 1 90 ? -10.536 5.728 5.980 1.00 96.38 90 GLU A CA 1
ATOM 688 C C . GLU A 1 90 ? -9.498 5.096 5.046 1.00 96.38 90 GLU A C 1
ATOM 690 O O . GLU A 1 90 ? -8.356 4.862 5.444 1.00 96.38 90 GLU A O 1
ATOM 695 N N . VAL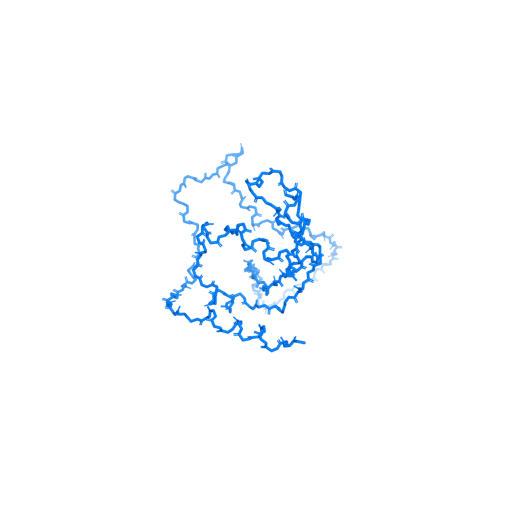 A 1 91 ? -9.881 4.820 3.796 1.00 94.81 91 VAL A N 1
ATOM 696 C CA . VAL A 1 91 ? -8.996 4.191 2.801 1.00 94.81 91 VAL A CA 1
ATOM 697 C C . VAL A 1 91 ? -8.660 5.189 1.695 1.00 94.81 91 VAL A C 1
ATOM 699 O O . VAL A 1 91 ? -9.555 5.789 1.102 1.00 94.81 91 VAL A O 1
ATOM 702 N N . ARG A 1 92 ? -7.365 5.335 1.391 1.00 97.19 92 ARG A N 1
ATOM 703 C CA . ARG A 1 92 ? -6.847 6.178 0.302 1.00 97.19 92 ARG A CA 1
ATOM 704 C C . ARG A 1 92 ? -6.235 5.322 -0.796 1.00 97.19 92 ARG A C 1
ATOM 706 O O . ARG A 1 92 ? -5.339 4.523 -0.525 1.00 97.19 92 ARG A O 1
ATOM 713 N N . ALA A 1 93 ? -6.687 5.526 -2.027 1.00 94.75 93 ALA A N 1
ATOM 714 C CA . ALA A 1 93 ? -6.106 4.919 -3.217 1.00 94.75 93 ALA A CA 1
ATOM 715 C C . ALA A 1 93 ? -5.232 5.949 -3.941 1.00 94.75 93 ALA A C 1
ATOM 717 O O . ALA A 1 93 ? -5.751 6.898 -4.524 1.00 94.75 93 ALA A O 1
ATOM 718 N N . TYR A 1 94 ? -3.915 5.768 -3.881 1.00 95.19 94 TYR A N 1
ATOM 719 C CA . TYR A 1 94 ? -2.939 6.646 -4.529 1.00 95.19 94 TYR A CA 1
ATOM 720 C C . TYR A 1 94 ? -2.716 6.262 -5.993 1.00 95.19 94 TYR A C 1
ATOM 722 O O . TYR A 1 94 ? -2.814 5.086 -6.364 1.00 95.19 94 TYR A O 1
ATOM 730 N N . GLU A 1 95 ? -2.391 7.253 -6.820 1.00 92.38 95 GLU A N 1
ATOM 731 C CA . GLU A 1 95 ? -1.945 7.015 -8.194 1.00 92.38 95 GLU A CA 1
ATOM 732 C C . GLU A 1 95 ? -0.611 6.248 -8.224 1.00 92.38 95 GLU A C 1
ATOM 734 O O . GLU A 1 95 ? 0.208 6.355 -7.308 1.00 92.38 95 GLU A O 1
ATOM 739 N N . ARG A 1 96 ? -0.392 5.461 -9.281 1.00 91.12 96 ARG A N 1
ATOM 740 C CA . ARG A 1 96 ? 0.843 4.691 -9.494 1.00 91.12 96 ARG A CA 1
ATOM 741 C C . ARG A 1 96 ? 1.652 5.372 -10.586 1.00 91.12 96 ARG A C 1
ATOM 743 O O . ARG A 1 96 ? 1.103 5.684 -11.638 1.00 91.12 96 ARG A O 1
ATOM 750 N N . MET A 1 97 ? 2.939 5.572 -10.341 1.00 91.50 97 MET A N 1
ATOM 751 C CA . MET A 1 97 ? 3.858 6.259 -11.248 1.00 91.50 97 MET A CA 1
ATOM 752 C C . MET A 1 97 ? 5.171 5.484 -11.373 1.00 91.50 97 MET A C 1
ATOM 754 O O . MET A 1 97 ? 5.443 4.570 -10.588 1.00 91.50 97 MET A O 1
ATOM 758 N N . VAL A 1 98 ? 5.987 5.861 -12.356 1.00 91.56 98 VAL A N 1
ATOM 759 C CA . VAL A 1 98 ? 7.381 5.407 -12.447 1.00 91.56 98 VAL A CA 1
ATOM 760 C C . VAL A 1 98 ? 8.176 6.031 -11.302 1.00 91.56 98 VAL A C 1
ATOM 762 O O . VAL A 1 98 ? 7.945 7.184 -10.939 1.00 91.56 98 VAL A O 1
ATOM 765 N N . GLY A 1 99 ? 9.060 5.243 -10.698 1.00 89.88 99 GLY A N 1
ATOM 766 C CA . GLY A 1 99 ? 9.969 5.697 -9.651 1.00 89.88 99 GLY A CA 1
ATOM 767 C C . GLY A 1 99 ? 11.435 5.676 -10.065 1.00 89.88 99 GLY A C 1
ATOM 768 O O . GLY A 1 99 ? 11.775 5.223 -11.151 1.00 89.88 99 GLY A O 1
ATOM 769 N N . ASP A 1 100 ? 12.293 6.029 -9.107 1.00 88.50 100 ASP A N 1
ATOM 770 C CA . ASP A 1 100 ? 13.752 6.070 -9.273 1.00 88.50 100 ASP A CA 1
ATOM 771 C C . ASP A 1 100 ? 14.455 5.137 -8.269 1.00 88.50 100 ASP A C 1
ATOM 773 O O . ASP A 1 100 ? 15.442 5.495 -7.628 1.00 88.50 100 ASP A O 1
ATOM 777 N N . HIS A 1 101 ? 13.906 3.939 -8.037 1.00 85.56 101 HIS A N 1
ATOM 778 C CA . HIS A 1 101 ? 14.473 3.008 -7.060 1.00 85.56 101 HIS A CA 1
ATOM 779 C C . HIS A 1 101 ? 15.608 2.157 -7.666 1.00 85.56 101 HIS A C 1
ATOM 781 O O . HIS A 1 101 ? 15.321 1.288 -8.493 1.00 85.56 101 HIS A O 1
ATOM 787 N N . PRO A 1 102 ? 16.874 2.314 -7.217 1.00 83.06 102 PRO A N 1
ATOM 788 C CA . PRO A 1 102 ? 18.021 1.646 -7.840 1.00 83.06 102 PRO A CA 1
ATOM 789 C C . PRO A 1 102 ? 18.103 0.140 -7.551 1.00 83.06 102 PRO A C 1
ATOM 791 O O . PRO A 1 102 ? 18.827 -0.573 -8.234 1.00 83.06 102 PRO A O 1
ATOM 794 N N . CYS A 1 103 ? 17.375 -0.371 -6.551 1.00 81.44 103 CYS A N 1
ATOM 795 C CA . CYS A 1 103 ? 17.443 -1.783 -6.153 1.00 81.44 103 CYS A CA 1
ATOM 796 C C . CYS A 1 103 ? 16.439 -2.676 -6.900 1.00 81.44 103 CYS A C 1
ATOM 798 O O . CYS A 1 103 ? 16.181 -3.809 -6.482 1.00 81.44 103 CYS A O 1
ATOM 800 N N . VAL A 1 104 ? 15.830 -2.179 -7.979 1.00 85.12 104 VAL A N 1
ATOM 801 C CA . VAL A 1 104 ? 14.968 -3.008 -8.817 1.00 85.12 104 VAL A CA 1
ATOM 802 C C . VAL A 1 104 ? 15.837 -3.955 -9.640 1.00 85.12 104 VAL A C 1
ATOM 804 O O . VAL A 1 104 ? 16.762 -3.543 -10.325 1.00 85.12 104 VAL A O 1
ATOM 807 N N . SER A 1 105 ? 15.563 -5.255 -9.558 1.00 83.69 105 SER A N 1
ATOM 808 C CA . SER A 1 105 ? 16.389 -6.250 -10.250 1.00 83.69 105 SER A CA 1
ATOM 809 C C . SER A 1 105 ? 16.216 -6.213 -11.767 1.00 83.69 105 SER A C 1
ATOM 811 O O . SER A 1 105 ? 17.141 -6.559 -12.489 1.00 83.69 105 SER A O 1
ATOM 813 N N . THR A 1 106 ? 15.031 -5.833 -12.256 1.00 85.38 106 THR A N 1
ATOM 814 C CA . THR A 1 106 ? 14.706 -5.764 -13.689 1.00 85.38 106 THR A CA 1
ATOM 815 C C . THR A 1 106 ? 13.554 -4.789 -13.957 1.00 85.38 106 THR A C 1
ATOM 817 O O . THR A 1 106 ? 12.493 -4.918 -13.345 1.00 85.38 106 THR A O 1
ATOM 820 N N . GLY A 1 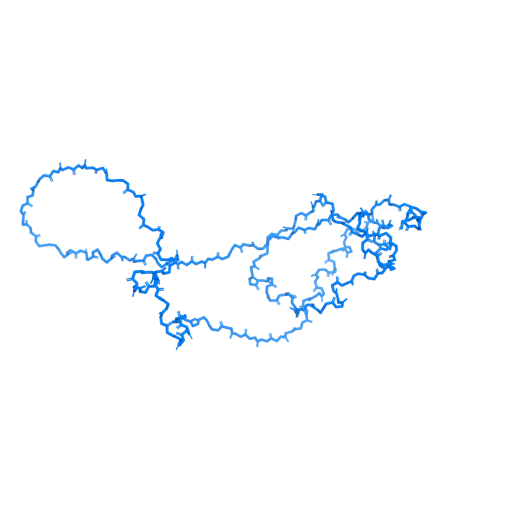107 ? 13.721 -3.872 -14.915 1.00 86.62 107 GLY A N 1
ATOM 821 C CA . GLY A 1 107 ? 12.688 -2.962 -15.439 1.00 86.62 107 GLY A CA 1
ATOM 822 C C . GLY A 1 107 ? 12.181 -1.874 -14.480 1.00 86.62 107 GLY A C 1
ATOM 823 O O . GLY A 1 107 ? 12.287 -2.003 -13.258 1.00 86.62 107 GLY A O 1
ATOM 824 N N . ALA A 1 108 ? 11.525 -0.861 -15.051 1.00 89.88 108 ALA A N 1
ATOM 825 C CA . ALA A 1 108 ? 11.027 0.347 -14.380 1.00 89.88 108 ALA A CA 1
ATOM 826 C C . ALA A 1 108 ? 10.355 0.123 -13.001 1.00 89.88 108 ALA A C 1
ATOM 828 O O . ALA A 1 108 ? 9.350 -0.600 -12.900 1.00 89.88 108 ALA A O 1
ATOM 829 N N . PRO A 1 109 ? 10.856 0.739 -11.915 1.00 91.88 109 PRO A N 1
ATOM 830 C CA . PRO A 1 109 ? 10.270 0.605 -10.584 1.00 91.88 109 PRO A CA 1
ATOM 831 C C . PRO A 1 109 ? 8.929 1.354 -10.473 1.00 91.88 109 PRO A C 1
ATOM 833 O O . PRO A 1 109 ? 8.681 2.340 -11.163 1.00 91.88 109 PRO A O 1
ATOM 836 N N . LEU A 1 110 ? 8.054 0.865 -9.587 1.00 91.38 110 LEU A N 1
ATOM 837 C CA . LEU A 1 110 ? 6.764 1.489 -9.270 1.00 91.38 110 LEU A CA 1
ATOM 838 C C . LEU A 1 110 ? 6.874 2.350 -8.011 1.00 91.38 110 LEU A C 1
ATOM 840 O O . LEU A 1 110 ? 7.412 1.889 -7.004 1.00 91.38 110 LEU A O 1
ATOM 844 N N . THR A 1 111 ? 6.245 3.522 -8.038 1.00 92.25 111 THR A N 1
ATOM 845 C CA . THR A 1 111 ? 6.109 4.438 -6.897 1.00 92.25 111 THR A CA 1
ATOM 846 C C . THR A 1 111 ? 4.668 4.947 -6.787 1.00 92.25 111 THR A C 1
ATOM 848 O O . THR A 1 111 ? 3.894 4.884 -7.743 1.00 92.25 111 THR A O 1
ATOM 851 N N . LEU A 1 112 ? 4.280 5.423 -5.601 1.00 93.62 112 LEU A N 1
ATOM 852 C CA . LEU A 1 112 ? 3.000 6.096 -5.375 1.00 93.62 112 LEU A CA 1
ATOM 853 C C . LEU A 1 112 ? 3.150 7.606 -5.579 1.00 93.62 112 LEU A C 1
ATOM 855 O O . LEU A 1 112 ? 4.090 8.207 -5.061 1.00 93.62 112 LEU A O 1
ATOM 859 N N . GLY A 1 113 ? 2.220 8.209 -6.314 1.00 92.00 113 GLY A N 1
ATOM 860 C CA . GLY A 1 113 ? 2.140 9.661 -6.450 1.00 92.00 113 GLY A CA 1
ATOM 861 C C . GLY A 1 113 ? 1.443 10.334 -5.274 1.00 92.00 113 GLY A C 1
ATOM 862 O O . GLY A 1 113 ? 1.014 9.694 -4.315 1.00 92.00 113 GLY A O 1
ATOM 863 N N . TRP A 1 114 ? 1.325 11.657 -5.357 1.00 95.19 114 TRP A N 1
ATOM 864 C CA . TRP A 1 114 ? 0.707 12.466 -4.305 1.00 95.19 114 TRP A CA 1
ATOM 865 C C . TRP A 1 114 ? -0.813 12.545 -4.437 1.00 95.19 114 TRP A C 1
ATOM 867 O O . TRP A 1 114 ? -1.497 12.799 -3.442 1.00 95.19 114 TRP A O 1
ATOM 877 N N . LYS A 1 115 ? -1.358 12.327 -5.642 1.00 94.50 115 LYS A N 1
ATOM 878 C CA . LYS A 1 115 ? -2.807 12.340 -5.849 1.00 94.50 115 LYS A CA 1
ATOM 879 C C . LYS A 1 115 ? -3.417 11.045 -5.331 1.00 94.50 115 LYS A C 1
ATOM 881 O O . LYS A 1 115 ? -2.889 9.953 -5.548 1.00 94.50 115 LYS A O 1
ATOM 886 N N . TYR A 1 116 ? -4.558 11.177 -4.664 1.00 96.69 116 TYR A N 1
ATOM 887 C CA . TYR A 1 116 ? -5.302 10.051 -4.128 1.00 96.69 116 TYR A CA 1
ATOM 888 C C . TYR A 1 116 ? -6.803 10.258 -4.267 1.00 96.69 116 TYR A C 1
ATOM 890 O O . TYR A 1 116 ? -7.300 11.382 -4.243 1.00 96.69 116 TYR A O 1
ATOM 898 N N . ASN A 1 117 ? -7.516 9.141 -4.345 1.00 95.31 117 ASN A N 1
ATOM 899 C CA . ASN A 1 117 ? -8.958 9.087 -4.179 1.00 95.31 117 ASN A CA 1
ATOM 900 C C . ASN A 1 117 ? -9.261 8.596 -2.761 1.00 95.31 117 ASN A C 1
ATOM 902 O O . ASN A 1 117 ? -8.750 7.559 -2.326 1.00 95.31 117 ASN A O 1
ATOM 906 N N . GLN A 1 118 ? -10.061 9.366 -2.029 1.00 96.56 118 GLN A N 1
ATOM 907 C CA . GLN A 1 118 ? -10.522 9.018 -0.689 1.00 96.56 118 GLN A CA 1
ATOM 908 C C . GLN A 1 118 ? -11.815 8.208 -0.800 1.00 96.56 118 GLN A C 1
ATOM 910 O O . GLN A 1 118 ? -12.765 8.650 -1.443 1.00 96.56 118 GLN A O 1
ATOM 915 N N . HIS A 1 119 ? -11.851 7.038 -0.169 1.00 93.75 119 HIS A N 1
ATOM 916 C CA . HIS A 1 119 ? -13.070 6.242 -0.045 1.00 93.75 119 HIS A CA 1
ATOM 917 C C . HIS A 1 119 ? -13.861 6.628 1.206 1.00 93.75 119 HIS A C 1
ATOM 919 O O . HIS A 1 119 ? -13.306 7.175 2.167 1.00 93.75 119 HIS A O 1
ATOM 925 N N . ASP A 1 120 ? -15.147 6.278 1.194 1.00 95.12 120 ASP A N 1
ATOM 926 C CA . ASP A 1 120 ? -16.045 6.449 2.331 1.00 95.12 120 ASP A CA 1
ATOM 927 C C . ASP A 1 120 ? -15.545 5.700 3.570 1.00 95.12 120 ASP A C 1
ATOM 929 O O . ASP A 1 120 ? -14.955 4.618 3.484 1.00 95.12 120 ASP A O 1
ATOM 933 N N . GLY A 1 121 ? -15.826 6.273 4.741 1.00 95.31 121 GLY A N 1
ATOM 934 C CA . GLY A 1 121 ? -15.483 5.671 6.023 1.00 95.31 121 GLY A CA 1
ATOM 935 C C . GLY A 1 121 ? -16.201 4.337 6.244 1.00 95.31 121 GLY A C 1
ATOM 936 O O . GLY A 1 121 ? -17.421 4.233 6.106 1.00 95.31 121 GLY A O 1
ATOM 937 N N . ILE A 1 122 ? -15.449 3.310 6.639 1.00 95.94 122 ILE A N 1
ATOM 938 C CA . ILE A 1 122 ? -15.971 1.970 6.938 1.00 95.94 122 ILE A CA 1
ATOM 939 C C . ILE A 1 122 ? -15.867 1.726 8.443 1.00 95.94 122 ILE A C 1
ATOM 941 O O . ILE A 1 122 ? -14.828 1.977 9.047 1.00 95.94 122 ILE A O 1
ATOM 945 N N . SER A 1 123 ? -16.922 1.211 9.079 1.00 96.12 123 SER A N 1
ATOM 946 C CA . SER A 1 123 ? -16.823 0.826 10.490 1.00 96.12 123 SER A CA 1
ATOM 947 C C . SER A 1 123 ? -15.816 -0.310 10.677 1.00 96.12 123 SER A C 1
ATOM 949 O O . SER A 1 123 ? -15.745 -1.234 9.862 1.00 96.12 123 SER A O 1
ATOM 951 N N . VAL A 1 124 ? -15.061 -0.262 11.777 1.00 95.75 124 VAL A N 1
ATOM 952 C CA . VAL A 1 124 ? -14.028 -1.261 12.095 1.00 95.75 124 VAL A CA 1
ATOM 953 C C . VAL A 1 124 ? -14.602 -2.675 12.044 1.00 95.75 124 VAL A C 1
ATOM 955 O O . VAL A 1 124 ? -14.046 -3.543 11.377 1.00 95.75 124 VAL A O 1
ATOM 958 N N . ASP A 1 125 ? -15.775 -2.888 12.643 1.00 94.31 125 ASP A N 1
ATOM 959 C CA . ASP A 1 125 ? -16.413 -4.205 12.667 1.00 94.31 125 ASP A CA 1
ATOM 960 C C . ASP A 1 125 ? -16.774 -4.716 11.268 1.00 94.31 125 ASP A C 1
ATOM 962 O O . ASP A 1 125 ? -16.688 -5.913 10.995 1.00 94.31 125 ASP A O 1
ATOM 966 N N . LYS A 1 126 ? -17.209 -3.826 10.365 1.00 94.50 126 LYS A N 1
ATOM 967 C CA . LYS A 1 126 ? -17.528 -4.206 8.983 1.00 94.50 126 LYS A CA 1
ATOM 968 C C . LYS A 1 126 ? -16.257 -4.572 8.223 1.00 94.50 126 LYS A C 1
ATOM 970 O O . LYS A 1 126 ? -16.273 -5.557 7.489 1.00 94.50 126 LYS A O 1
ATOM 975 N N . TYR A 1 127 ? -15.183 -3.812 8.417 1.00 94.12 127 TYR A N 1
ATOM 976 C CA . TYR A 1 127 ? -13.897 -4.071 7.780 1.00 94.12 127 TYR A CA 1
ATOM 977 C C . TYR A 1 127 ? -13.271 -5.383 8.261 1.00 94.12 127 TYR A C 1
ATOM 979 O O . TYR A 1 127 ? -12.940 -6.225 7.433 1.00 94.12 127 TYR A O 1
ATOM 987 N N . GLU A 1 128 ? -13.179 -5.617 9.572 1.00 92.88 128 GLU A N 1
ATOM 988 C CA . GLU A 1 128 ? -12.561 -6.833 10.125 1.00 92.88 128 GLU A CA 1
ATOM 989 C C . GLU A 1 128 ? -13.334 -8.104 9.741 1.00 92.88 128 GLU A C 1
ATOM 991 O O . GLU A 1 128 ? -12.730 -9.137 9.460 1.00 92.88 128 GLU A O 1
ATOM 996 N N . ARG A 1 129 ? -14.668 -8.026 9.609 1.00 93.44 129 ARG A N 1
ATOM 997 C CA . ARG A 1 129 ? -15.469 -9.137 9.062 1.00 93.44 129 ARG A CA 1
ATOM 998 C C . ARG A 1 129 ? -15.176 -9.437 7.588 1.00 93.44 129 ARG A C 1
ATOM 1000 O O . ARG A 1 129 ? -15.423 -10.559 7.153 1.00 93.44 129 ARG A O 1
ATOM 1007 N N . ALA A 1 130 ? -14.706 -8.453 6.823 1.00 90.50 130 ALA A N 1
ATOM 1008 C CA . ALA A 1 130 ? -14.484 -8.558 5.381 1.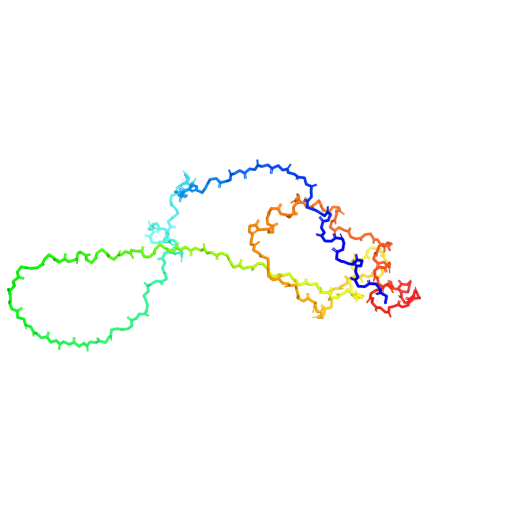00 90.50 130 ALA A CA 1
ATOM 1009 C C . ALA A 1 130 ? -13.006 -8.717 4.976 1.00 90.50 130 ALA A C 1
ATOM 1011 O O . ALA A 1 130 ? -12.738 -9.139 3.856 1.00 90.50 130 ALA A O 1
ATOM 1012 N N . ARG A 1 131 ? -12.054 -8.397 5.863 1.00 88.81 131 ARG A N 1
ATOM 1013 C CA . ARG A 1 131 ? -10.612 -8.263 5.578 1.00 88.81 131 ARG A CA 1
ATOM 1014 C C . ARG A 1 131 ? -9.944 -9.515 4.990 1.00 88.81 131 ARG A C 1
ATOM 1016 O O . ARG A 1 131 ? -8.938 -9.391 4.297 1.00 88.81 131 ARG A O 1
ATOM 1023 N N . GLY A 1 132 ? -10.487 -10.702 5.254 1.00 89.00 132 GLY A N 1
ATOM 1024 C CA . GLY A 1 132 ? -9.891 -11.971 4.833 1.00 89.00 132 GLY A CA 1
ATOM 1025 C C . GLY A 1 132 ? -8.583 -12.307 5.574 1.00 89.00 132 GLY A C 1
ATOM 1026 O O . GLY A 1 132 ? -8.201 -11.611 6.520 1.00 89.00 132 GLY A O 1
ATOM 1027 N N . PRO A 1 133 ? -7.897 -13.402 5.194 1.00 92.38 133 PRO A N 1
ATOM 1028 C CA . PRO A 1 133 ? -6.641 -13.810 5.820 1.00 92.38 133 PRO A CA 1
ATOM 1029 C C . PRO A 1 133 ? -5.488 -12.848 5.497 1.00 92.38 133 PRO A C 1
ATOM 1031 O O . PRO A 1 133 ? -5.485 -12.158 4.476 1.00 92.38 133 PRO A O 1
ATOM 1034 N N . ALA A 1 134 ? -4.465 -12.835 6.356 1.00 92.06 134 ALA A N 1
ATOM 1035 C CA . ALA A 1 134 ? -3.255 -12.058 6.114 1.00 92.06 134 ALA A CA 1
ATOM 1036 C C . ALA A 1 134 ? -2.551 -12.520 4.827 1.00 92.06 134 ALA A C 1
ATOM 1038 O O . ALA A 1 134 ? -2.383 -13.717 4.585 1.00 92.06 134 ALA A O 1
ATOM 1039 N N . ARG A 1 135 ? -2.119 -11.553 4.012 1.00 92.50 135 ARG A N 1
ATOM 1040 C CA . ARG A 1 135 ? -1.397 -11.828 2.767 1.00 92.50 135 ARG A CA 1
ATOM 1041 C C . ARG A 1 135 ? -0.010 -12.389 3.059 1.00 92.50 135 ARG A C 1
ATOM 1043 O O . ARG A 1 135 ? 0.690 -11.899 3.945 1.00 92.50 135 ARG A O 1
ATOM 1050 N N . GLN A 1 136 ? 0.406 -13.372 2.272 1.00 94.81 136 GLN A N 1
ATOM 1051 C CA . GLN A 1 136 ? 1.778 -13.877 2.304 1.00 94.81 136 GLN A CA 1
ATOM 1052 C C . GLN A 1 136 ? 2.729 -12.881 1.626 1.00 94.81 136 GLN A C 1
ATOM 1054 O O . GLN A 1 136 ? 2.322 -12.152 0.722 1.00 94.81 136 GLN A O 1
ATOM 1059 N N . LEU A 1 137 ? 4.016 -12.886 1.994 1.00 92.69 137 LEU A N 1
ATOM 1060 C CA . LEU A 1 137 ? 5.023 -11.990 1.398 1.00 92.69 137 LEU A CA 1
ATOM 1061 C C . LEU A 1 137 ? 5.066 -12.077 -0.135 1.00 92.69 137 LEU A C 1
ATOM 1063 O O . LEU A 1 137 ? 5.196 -11.057 -0.806 1.00 92.69 137 LEU A O 1
ATOM 1067 N N . ALA A 1 138 ? 4.895 -13.277 -0.699 1.00 91.69 138 ALA A N 1
ATOM 1068 C CA . ALA A 1 138 ? 4.842 -13.474 -2.146 1.00 91.69 138 ALA A CA 1
ATOM 1069 C C . ALA A 1 138 ? 3.688 -12.699 -2.811 1.00 91.69 138 ALA A C 1
ATOM 1071 O O . ALA A 1 138 ? 3.864 -12.171 -3.901 1.00 91.69 138 ALA A O 1
ATOM 1072 N N . GLN A 1 139 ? 2.545 -12.562 -2.131 1.00 90.94 139 GLN A N 1
ATOM 1073 C CA . GLN A 1 139 ? 1.370 -11.824 -2.616 1.00 90.94 139 GLN A CA 1
ATOM 1074 C C . GLN A 1 139 ? 1.522 -10.301 -2.488 1.00 90.94 139 GLN A C 1
ATOM 1076 O O . GLN A 1 139 ? 0.728 -9.552 -3.052 1.00 90.94 139 GLN A O 1
ATOM 1081 N N . LEU A 1 140 ? 2.508 -9.832 -1.717 1.00 90.81 140 LEU A N 1
ATOM 1082 C CA . LEU A 1 140 ? 2.841 -8.410 -1.606 1.00 90.81 140 LEU A CA 1
ATOM 1083 C C . LEU A 1 140 ? 3.828 -7.960 -2.690 1.00 90.81 140 LEU A C 1
ATOM 1085 O O . LEU A 1 140 ? 3.977 -6.761 -2.917 1.00 90.81 140 LEU A O 1
ATOM 1089 N N . ARG A 1 141 ? 4.501 -8.902 -3.361 1.00 90.88 141 ARG A N 1
ATOM 1090 C CA . ARG A 1 141 ? 5.423 -8.610 -4.461 1.00 90.88 141 ARG A CA 1
ATOM 1091 C C . ARG A 1 141 ? 4.648 -8.499 -5.766 1.00 90.88 141 ARG A C 1
ATOM 1093 O O . ARG A 1 141 ? 3.884 -9.390 -6.118 1.00 90.88 141 ARG A O 1
ATOM 1100 N N . ILE A 1 142 ? 4.901 -7.427 -6.509 1.00 90.56 142 ILE A N 1
ATOM 1101 C CA . ILE A 1 142 ? 4.326 -7.222 -7.839 1.00 90.56 142 ILE A CA 1
ATOM 1102 C C . ILE A 1 142 ? 5.347 -7.711 -8.884 1.00 90.56 142 ILE A C 1
ATOM 1104 O O . ILE A 1 142 ? 6.450 -7.154 -8.943 1.00 90.56 142 ILE A O 1
ATOM 1108 N N . PRO A 1 143 ? 5.027 -8.742 -9.694 1.00 91.38 143 PRO A N 1
ATOM 1109 C CA . PRO A 1 143 ? 5.910 -9.227 -10.756 1.00 91.38 143 PRO A CA 1
ATOM 1110 C C . PRO A 1 143 ? 6.211 -8.149 -11.799 1.00 91.38 143 PRO A C 1
ATOM 1112 O O . PRO A 1 143 ? 5.415 -7.234 -12.003 1.00 91.38 143 PRO A O 1
ATOM 1115 N N . ARG A 1 144 ? 7.352 -8.266 -12.485 1.00 91.19 144 ARG A N 1
ATOM 1116 C CA . ARG A 1 144 ? 7.812 -7.296 -13.493 1.00 91.19 144 ARG A CA 1
ATOM 1117 C C . ARG A 1 144 ? 6.758 -7.044 -14.573 1.00 91.19 144 ARG A C 1
ATOM 1119 O O . ARG A 1 144 ? 6.475 -5.896 -14.890 1.00 91.19 144 ARG A O 1
ATOM 1126 N N . GLU A 1 145 ? 6.166 -8.103 -15.100 1.00 90.62 145 GLU A N 1
ATOM 1127 C CA . GLU A 1 145 ? 5.194 -8.058 -16.196 1.00 90.62 145 GLU A CA 1
ATOM 1128 C C . GLU A 1 145 ? 3.948 -7.281 -15.764 1.00 90.62 145 GLU A C 1
ATOM 1130 O O . GLU A 1 145 ? 3.470 -6.404 -16.482 1.00 90.62 145 GLU A O 1
ATOM 1135 N N . VAL A 1 146 ? 3.497 -7.530 -14.531 1.00 92.06 146 VAL A N 1
ATOM 1136 C CA . VAL A 1 146 ? 2.384 -6.804 -13.917 1.00 92.06 146 VAL A CA 1
ATOM 1137 C C . VAL A 1 146 ? 2.758 -5.337 -13.715 1.00 92.06 146 VAL A C 1
ATOM 1139 O O . VAL A 1 146 ? 1.964 -4.466 -14.046 1.00 92.06 146 VAL A O 1
ATOM 1142 N N . ARG A 1 147 ? 3.974 -5.026 -13.239 1.00 91.94 147 ARG A N 1
ATOM 1143 C CA . ARG A 1 147 ? 4.423 -3.628 -13.098 1.00 91.94 147 ARG A CA 1
ATOM 1144 C C . ARG A 1 147 ? 4.376 -2.871 -14.422 1.00 91.94 147 ARG A C 1
ATOM 1146 O O . ARG A 1 147 ? 3.858 -1.761 -14.451 1.00 91.94 147 ARG A O 1
ATOM 1153 N N . ILE A 1 148 ? 4.873 -3.478 -15.499 1.00 90.06 148 ILE A N 1
ATOM 1154 C CA . ILE A 1 148 ? 4.869 -2.878 -16.839 1.00 90.06 148 ILE A CA 1
ATOM 1155 C C . ILE A 1 148 ? 3.434 -2.597 -17.282 1.00 90.06 148 ILE A C 1
ATOM 1157 O O . ILE A 1 148 ? 3.131 -1.473 -17.669 1.00 90.06 148 ILE A O 1
ATOM 1161 N N . GLN A 1 149 ? 2.536 -3.577 -17.163 1.00 91.12 149 GLN A N 1
ATOM 1162 C CA . GLN A 1 149 ? 1.130 -3.388 -17.517 1.00 91.12 149 GLN A CA 1
ATOM 1163 C C . GLN A 1 149 ? 0.493 -2.235 -16.726 1.00 91.12 149 GLN A C 1
ATOM 1165 O O . GLN A 1 149 ? -0.177 -1.387 -17.311 1.00 91.12 149 GLN A O 1
ATOM 1170 N N . LEU A 1 150 ? 0.756 -2.160 -15.418 1.00 91.25 150 LEU A N 1
ATOM 1171 C CA . LEU A 1 150 ? 0.234 -1.090 -14.568 1.00 91.25 150 LEU A CA 1
ATOM 1172 C C . LEU A 1 150 ? 0.737 0.297 -14.984 1.00 91.25 150 LEU A C 1
ATOM 1174 O O . LEU A 1 150 ? -0.036 1.252 -14.951 1.00 91.25 150 LEU A O 1
ATOM 1178 N N . LEU A 1 151 ? 2.011 0.414 -15.364 1.00 90.88 151 LEU A N 1
ATOM 1179 C CA . LEU A 1 151 ? 2.592 1.677 -15.826 1.00 90.88 151 LEU A CA 1
ATOM 1180 C C . LEU A 1 151 ? 1.991 2.128 -17.159 1.00 90.88 151 LEU A C 1
ATOM 1182 O O . LEU A 1 151 ? 1.665 3.303 -17.320 1.00 90.88 151 LEU A O 1
ATOM 1186 N N . LEU A 1 152 ? 1.793 1.197 -18.089 1.00 89.88 152 LEU A N 1
ATOM 1187 C CA . LEU A 1 152 ? 1.194 1.492 -19.390 1.00 89.88 152 LEU A CA 1
ATOM 1188 C C . LEU A 1 152 ? -0.269 1.920 -19.271 1.00 89.88 152 LEU A C 1
ATOM 1190 O O . LEU A 1 152 ? -0.716 2.798 -20.001 1.00 89.88 152 LEU A O 1
ATOM 1194 N N . GLU A 1 153 ? -1.012 1.300 -18.354 1.00 88.25 153 GLU A N 1
ATOM 1195 C CA . GLU A 1 153 ? -2.433 1.588 -18.167 1.00 88.25 153 GLU A CA 1
ATOM 1196 C C . GLU A 1 153 ? -2.674 2.892 -17.398 1.00 88.25 153 GLU A C 1
ATOM 1198 O O . GLU A 1 153 ? -3.573 3.656 -17.749 1.00 88.25 153 GLU A O 1
ATOM 1203 N N . HIS A 1 154 ? -1.890 3.155 -16.347 1.00 82.94 154 HIS A N 1
ATOM 1204 C CA . HIS A 1 154 ? -2.219 4.205 -15.377 1.00 82.94 154 HIS A CA 1
ATOM 1205 C C . HIS A 1 154 ? -1.237 5.377 -15.327 1.00 82.94 154 HIS A C 1
ATOM 1207 O O . HIS A 1 154 ? -1.629 6.447 -14.866 1.00 82.94 154 HIS A O 1
ATOM 1213 N N . ALA A 1 155 ? 0.012 5.209 -15.772 1.00 81.00 155 ALA A N 1
ATOM 1214 C CA . ALA A 1 155 ? 1.049 6.230 -15.603 1.00 81.00 155 ALA A CA 1
ATOM 1215 C C . ALA A 1 155 ? 1.277 7.100 -16.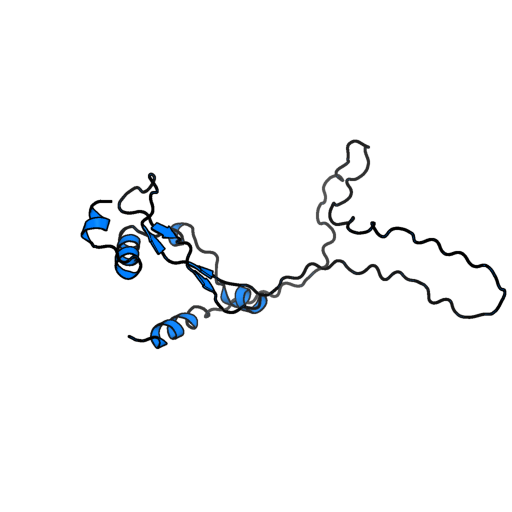858 1.00 81.00 155 ALA A C 1
ATOM 1217 O O . ALA A 1 155 ? 2.158 7.954 -16.842 1.00 81.00 155 ALA A O 1
ATOM 1218 N N . ASN A 1 156 ? 0.481 6.925 -17.926 1.00 79.44 156 ASN A N 1
ATOM 1219 C CA . ASN A 1 156 ? 0.635 7.618 -19.220 1.00 79.44 156 ASN A CA 1
ATOM 1220 C C . ASN A 1 156 ? 2.059 7.517 -19.804 1.00 79.44 156 ASN A C 1
ATOM 1222 O O . ASN A 1 156 ? 2.538 8.445 -20.454 1.00 79.44 156 ASN A O 1
ATOM 1226 N N . VAL A 1 157 ? 2.743 6.398 -19.560 1.00 82.31 157 VAL A N 1
ATOM 1227 C CA . VAL A 1 157 ? 4.119 6.164 -20.018 1.00 82.31 157 VAL A CA 1
ATOM 1228 C C . VAL A 1 157 ? 4.097 5.338 -21.296 1.00 82.31 157 VAL A C 1
ATOM 1230 O O . VAL A 1 157 ? 3.300 4.404 -21.419 1.00 82.31 157 VAL A O 1
ATOM 1233 N N . SER A 1 158 ? 4.964 5.659 -22.259 1.00 83.88 158 SER A N 1
ATOM 1234 C CA . SER A 1 158 ? 5.054 4.873 -23.487 1.00 83.88 158 SER A CA 1
ATOM 1235 C C . SER A 1 158 ? 5.801 3.554 -23.253 1.00 83.88 158 SER A C 1
ATOM 1237 O O . SER A 1 158 ? 6.671 3.439 -22.391 1.00 83.88 158 SER A O 1
ATOM 1239 N N . LEU A 1 159 ? 5.499 2.539 -24.068 1.00 82.50 159 LEU A N 1
ATOM 1240 C CA . LEU A 1 159 ? 6.209 1.251 -24.046 1.00 82.50 159 LEU A CA 1
ATOM 1241 C C . LEU A 1 159 ? 7.726 1.390 -24.209 1.00 82.50 159 LEU A C 1
ATOM 1243 O O . LEU A 1 159 ? 8.475 0.555 -23.702 1.00 82.50 159 LEU A O 1
ATOM 1247 N N . ARG A 1 160 ? 8.166 2.418 -24.937 1.00 83.62 160 ARG A N 1
ATOM 1248 C CA . ARG A 1 160 ? 9.579 2.695 -25.162 1.00 83.62 160 ARG A CA 1
ATOM 1249 C C . ARG A 1 160 ? 10.254 3.132 -23.865 1.00 83.62 160 ARG A C 1
ATOM 1251 O O . ARG A 1 160 ? 11.234 2.509 -23.475 1.00 83.62 160 ARG A O 1
ATOM 1258 N N . ASP A 1 161 ? 9.669 4.100 -23.169 1.00 82.50 161 ASP A N 1
ATOM 1259 C CA . ASP A 1 161 ? 10.241 4.662 -21.940 1.00 82.50 161 ASP A CA 1
ATOM 1260 C C . ASP A 1 161 ? 10.323 3.605 -20.826 1.00 82.50 161 ASP A C 1
ATOM 1262 O O . ASP A 1 161 ? 11.299 3.545 -20.088 1.00 82.50 161 ASP A O 1
ATOM 1266 N N . VAL A 1 162 ? 9.340 2.697 -20.746 1.00 82.44 162 VAL A N 1
ATOM 1267 C CA . VAL A 1 162 ? 9.362 1.580 -19.779 1.00 82.44 162 VAL A CA 1
ATOM 1268 C C . VAL A 1 162 ? 10.454 0.549 -20.098 1.00 82.44 162 VAL A C 1
ATOM 1270 O O . VAL A 1 162 ? 10.931 -0.134 -19.195 1.00 82.44 162 VAL A O 1
ATOM 1273 N N . LYS A 1 163 ? 10.827 0.391 -21.374 1.00 80.12 163 LYS A N 1
ATOM 1274 C CA . LYS A 1 163 ? 11.881 -0.542 -21.806 1.00 80.12 163 LYS A CA 1
ATOM 1275 C C . LYS A 1 163 ? 13.283 0.042 -21.616 1.00 80.12 163 LYS A C 1
ATOM 1277 O O . LYS A 1 163 ? 14.228 -0.724 -21.457 1.00 80.12 163 LYS A O 1
ATOM 1282 N N . GLU A 1 164 ? 13.404 1.363 -21.688 1.00 77.12 164 GLU A N 1
ATOM 1283 C CA . GLU A 1 164 ? 14.664 2.094 -21.522 1.00 77.12 164 GLU A CA 1
ATOM 1284 C C . GLU A 1 164 ? 15.056 2.291 -20.039 1.00 77.12 164 GLU A C 1
ATOM 1286 O O . GLU A 1 164 ? 16.201 2.646 -19.772 1.00 77.12 164 GLU A O 1
ATOM 1291 N N . ALA A 1 165 ? 14.144 2.008 -19.098 1.00 68.12 165 ALA A N 1
ATOM 1292 C CA . ALA A 1 165 ? 14.339 2.073 -17.642 1.00 68.12 165 ALA A CA 1
ATOM 1293 C C . ALA A 1 165 ? 14.666 0.713 -16.997 1.00 68.12 165 ALA A C 1
ATOM 1295 O O . ALA A 1 165 ? 15.562 0.679 -16.126 1.00 68.12 165 ALA A O 1
#

Foldseek 3Di:
DDPPVVVVVVPVLQDDDDDDDDDPDDDDPPDPDDFDADPVRHGDDPPVPPPDDDDDDDDDDDDDDDDDDDDPPPPPVVVPPDDDDDDFDKDKDFFKEFDDDPPDPDWTDIDTDPDIDIDDTHHPVRCVSRVDDDDDPVRVDQDPVNSLVSCVVGHVDDPVVRRVD

Secondary structure (DSSP, 8-state):
--STHHHHTTTTT-------------------SPPPB-TTSSBPPPGGG---------------------------------------B--EEEEEEE---TT-SSS--EEEEEEEEEPPPB-HHHHHHHS-SPPPHHHHSPPHHHHHHHHHHHS---HHHHHH-

Organism: NCBI:txid49249

Radius of gyration: 29.24 Å; chains: 1; bounding box: 48×51×86 Å

Sequence (165 aa):
RNIRSQQIETLEMIRRRTSFTCSMSSRSSAYAGPTPLGLDGLPLRSCLSSFQRRRSNSSFSSLASSAEHEKGDCCCTRKRKQSVSFGAIEVRAYERMVGDHPCVSTGAPLTLGWKYNQHDGISVDKYERARGPARQLAQLRIPREVRIQLLLEHANVSLRDVKEA